Protein AF-A0AAN7NRH6-F1 (afdb_monomer)

Structure (mmCIF, N/CA/C/O backbone):
data_AF-A0AAN7NRH6-F1
#
_entry.id   AF-A0AAN7NRH6-F1
#
loop_
_atom_site.group_PDB
_atom_site.id
_atom_site.type_symbol
_atom_site.label_atom_id
_atom_site.label_alt_id
_atom_site.label_comp_id
_atom_site.label_asym_id
_atom_site.label_entity_id
_atom_site.label_seq_id
_atom_site.pdbx_PDB_ins_code
_atom_site.Cartn_x
_atom_site.Cartn_y
_atom_site.Cartn_z
_atom_site.occupancy
_atom_site.B_iso_or_equiv
_atom_site.auth_seq_id
_atom_site.auth_comp_id
_atom_site.auth_asym_id
_atom_site.auth_atom_id
_atom_site.pdbx_PDB_model_num
ATOM 1 N N . MET A 1 1 ? 58.231 25.879 20.791 1.00 53.28 1 MET A N 1
ATOM 2 C CA . MET A 1 1 ? 57.455 24.950 19.934 1.00 53.28 1 MET A CA 1
ATOM 3 C C . MET A 1 1 ? 55.927 25.091 20.125 1.00 53.28 1 MET A C 1
ATOM 5 O O . MET A 1 1 ? 55.206 24.115 19.977 1.00 53.28 1 MET A O 1
ATOM 9 N N . MET A 1 2 ? 55.405 26.292 20.435 1.00 54.09 2 MET A N 1
ATOM 10 C CA . MET A 1 2 ? 53.951 26.531 20.591 1.00 54.09 2 MET A CA 1
ATOM 11 C C . MET A 1 2 ? 53.361 27.449 19.504 1.00 54.09 2 MET A C 1
ATOM 13 O O . MET A 1 2 ? 52.206 27.276 19.139 1.00 54.09 2 MET A O 1
ATOM 17 N N . ILE A 1 3 ? 54.153 28.345 18.901 1.00 51.25 3 ILE A N 1
ATOM 18 C CA . ILE A 1 3 ? 53.670 29.300 17.881 1.00 51.25 3 ILE A CA 1
ATOM 19 C C . ILE A 1 3 ? 53.318 28.609 16.545 1.00 51.25 3 ILE A C 1
ATOM 21 O O . ILE A 1 3 ? 52.335 28.966 15.906 1.00 51.25 3 ILE A O 1
ATOM 25 N N . LEU A 1 4 ? 54.040 27.548 16.160 1.00 52.81 4 LEU A N 1
ATOM 26 C CA . LEU A 1 4 ? 53.772 26.787 14.926 1.00 52.81 4 LEU A CA 1
ATOM 27 C C . LEU A 1 4 ? 52.477 25.947 14.975 1.00 52.81 4 LEU A C 1
ATOM 29 O O . LEU A 1 4 ? 51.894 25.676 13.933 1.00 52.81 4 LEU A O 1
ATOM 33 N N . LYS A 1 5 ? 51.991 25.572 16.169 1.00 55.06 5 LYS A N 1
ATOM 34 C CA . LYS A 1 5 ? 50.779 24.742 16.346 1.00 55.06 5 LYS A CA 1
ATOM 35 C C . LYS A 1 5 ? 49.478 25.558 16.296 1.00 55.06 5 LYS A C 1
ATOM 37 O O . LYS A 1 5 ? 48.412 25.018 16.032 1.00 55.06 5 LYS A O 1
ATOM 42 N N . VAL A 1 6 ? 49.565 26.868 16.542 1.00 53.03 6 VAL A N 1
ATOM 43 C CA . VAL A 1 6 ? 48.423 27.795 16.442 1.00 53.03 6 VAL A CA 1
ATOM 44 C C . VAL A 1 6 ? 48.133 28.147 14.979 1.00 53.03 6 VAL A C 1
ATOM 46 O O . VAL A 1 6 ? 46.972 28.275 14.600 1.00 53.03 6 VAL A O 1
ATOM 49 N N . LEU A 1 7 ? 49.170 28.233 14.138 1.00 52.56 7 LEU A N 1
ATOM 50 C CA . LEU A 1 7 ? 49.025 28.537 12.711 1.00 52.56 7 LEU A CA 1
ATOM 51 C C . LEU A 1 7 ? 48.497 27.346 11.891 1.00 52.56 7 LEU A C 1
ATOM 53 O O . LEU A 1 7 ? 47.749 27.568 10.944 1.00 52.56 7 LEU A O 1
ATOM 57 N N . SER A 1 8 ? 48.794 26.097 12.280 1.00 57.75 8 SER A N 1
ATOM 58 C CA . SER A 1 8 ? 48.207 24.910 11.631 1.00 57.75 8 SER A CA 1
ATOM 59 C C . SER A 1 8 ? 46.693 24.810 11.865 1.00 57.75 8 SER A C 1
ATOM 61 O O . SER A 1 8 ? 45.940 24.620 10.918 1.00 57.75 8 SER A O 1
ATOM 63 N N . ASN A 1 9 ? 46.230 25.066 13.097 1.00 51.91 9 ASN A N 1
ATOM 64 C CA . ASN A 1 9 ? 44.800 25.039 13.448 1.00 51.91 9 ASN A CA 1
ATOM 65 C C . ASN A 1 9 ? 43.976 26.126 12.734 1.00 51.91 9 ASN A C 1
ATOM 67 O O . ASN A 1 9 ? 42.775 25.959 12.504 1.00 51.91 9 ASN A O 1
ATOM 71 N N . LEU A 1 10 ? 44.607 27.256 12.395 1.00 52.97 10 LEU A N 1
ATOM 72 C CA . LEU A 1 10 ? 43.956 28.326 11.643 1.00 52.97 10 LEU A CA 1
ATOM 73 C C . LEU A 1 10 ? 43.809 27.963 10.157 1.00 52.97 10 LEU A C 1
ATOM 75 O O . LEU A 1 10 ? 42.795 28.311 9.558 1.00 52.97 10 LEU A O 1
ATOM 79 N N . ASN A 1 11 ? 44.776 27.237 9.583 1.00 55.31 11 ASN A N 1
ATOM 80 C CA . ASN A 1 11 ? 44.748 26.821 8.179 1.00 55.31 11 ASN A CA 1
ATOM 81 C C . ASN A 1 11 ? 43.679 25.741 7.916 1.00 55.31 11 ASN A C 1
ATOM 83 O O . ASN A 1 11 ? 42.922 25.858 6.952 1.00 55.31 11 ASN A O 1
ATOM 87 N N . ASP A 1 12 ? 43.517 24.783 8.838 1.00 55.44 12 ASP A N 1
ATOM 88 C CA . ASP A 1 12 ? 42.483 23.734 8.756 1.00 55.44 12 ASP A CA 1
ATOM 89 C C . ASP A 1 12 ? 41.055 24.319 8.756 1.00 55.44 12 ASP A C 1
ATOM 91 O O . ASP A 1 12 ? 40.167 23.868 8.031 1.00 55.44 12 ASP A O 1
ATOM 95 N N . SER A 1 13 ? 40.830 25.397 9.520 1.00 56.22 13 SER A N 1
ATOM 96 C CA . SER A 1 13 ? 39.533 26.091 9.578 1.00 56.22 13 SER A CA 1
ATOM 97 C C . SER A 1 13 ? 39.224 26.928 8.329 1.00 56.22 13 SER A C 1
ATOM 99 O O . SER A 1 13 ? 38.057 27.224 8.057 1.00 56.22 13 SER A O 1
ATOM 101 N N . VAL A 1 14 ? 40.247 27.356 7.581 1.00 56.31 14 VAL A N 1
ATOM 102 C CA . VAL A 1 14 ? 40.095 28.157 6.356 1.00 56.31 14 VAL A CA 1
ATOM 103 C C . VAL A 1 14 ? 39.826 27.253 5.151 1.00 56.31 14 VAL A C 1
ATOM 105 O O . VAL A 1 14 ? 38.938 27.570 4.355 1.00 56.31 14 VAL A O 1
ATOM 108 N N . GLU A 1 15 ? 40.480 26.091 5.062 1.00 54.94 15 GLU A N 1
ATOM 109 C CA . GLU A 1 15 ? 40.199 25.087 4.025 1.00 54.94 15 GLU A CA 1
ATOM 110 C C . GLU A 1 15 ? 38.777 24.514 4.133 1.00 54.94 15 GLU A C 1
ATOM 112 O O . GLU A 1 15 ? 38.071 24.382 3.131 1.00 54.94 15 GLU A O 1
ATOM 117 N N . ASP A 1 16 ? 38.297 24.258 5.351 1.00 52.94 16 ASP A N 1
ATOM 118 C CA . ASP A 1 16 ? 36.951 23.724 5.594 1.00 52.94 16 ASP A CA 1
ATOM 119 C C . ASP A 1 16 ? 35.826 24.769 5.375 1.00 52.94 16 ASP A C 1
ATOM 121 O O . ASP A 1 16 ? 34.656 24.451 5.123 1.00 52.94 16 ASP A O 1
ATOM 125 N N . ARG A 1 17 ? 36.175 26.063 5.415 1.00 53.00 17 ARG A N 1
ATOM 126 C CA . ARG A 1 17 ? 35.296 27.172 4.993 1.00 53.00 17 ARG A CA 1
ATOM 127 C C . ARG A 1 17 ? 35.287 27.360 3.477 1.00 53.00 17 ARG A C 1
ATOM 129 O O . ARG A 1 17 ? 34.232 27.686 2.933 1.00 53.00 17 ARG A O 1
ATOM 136 N N . ALA A 1 18 ? 36.415 27.138 2.800 1.00 55.31 18 ALA A N 1
ATOM 137 C CA . ALA A 1 18 ? 36.505 27.186 1.341 1.00 55.31 18 ALA A CA 1
ATOM 138 C C . ALA A 1 18 ? 35.686 26.056 0.697 1.00 55.31 18 ALA A C 1
ATOM 140 O O . ALA A 1 18 ? 34.838 26.327 -0.149 1.00 55.31 18 ALA A O 1
ATOM 141 N N . ARG A 1 19 ? 35.795 24.822 1.217 1.00 57.72 19 ARG A N 1
ATOM 142 C CA . ARG A 1 19 ? 34.993 23.669 0.757 1.00 57.72 19 ARG A CA 1
ATOM 143 C C . ARG A 1 19 ? 33.483 23.877 0.870 1.00 57.72 19 ARG A C 1
ATOM 145 O O . ARG A 1 19 ? 32.729 23.260 0.126 1.00 57.72 19 ARG A O 1
ATOM 152 N N . ARG A 1 20 ? 33.017 24.724 1.796 1.00 57.31 20 ARG A N 1
ATOM 153 C CA . ARG A 1 20 ? 31.590 25.063 1.949 1.00 57.31 20 ARG A CA 1
ATOM 154 C C . ARG A 1 20 ? 31.090 26.089 0.933 1.00 57.31 20 ARG A C 1
ATOM 156 O O . ARG A 1 20 ? 29.900 26.060 0.632 1.00 57.31 20 ARG A O 1
ATOM 163 N N . LYS A 1 21 ? 31.955 26.966 0.408 1.00 60.84 21 LYS A N 1
ATOM 164 C CA . LYS A 1 21 ? 31.581 27.991 -0.586 1.00 60.84 21 LYS A CA 1
ATOM 165 C C . LYS A 1 21 ? 31.378 27.428 -1.994 1.00 60.84 21 LYS A C 1
ATOM 167 O O . LYS A 1 21 ? 30.608 28.010 -2.748 1.00 60.84 21 LYS A O 1
ATOM 172 N N . ASP A 1 22 ? 31.967 26.274 -2.292 1.00 70.88 22 ASP A N 1
ATOM 173 C CA . ASP A 1 22 ? 31.814 25.592 -3.586 1.00 70.88 22 ASP A CA 1
ATOM 174 C C . ASP A 1 22 ? 30.604 24.638 -3.625 1.00 70.88 22 ASP A C 1
ATOM 176 O O . ASP A 1 22 ? 30.377 23.931 -4.608 1.00 70.88 22 ASP A O 1
ATOM 180 N N . ARG A 1 23 ? 29.800 24.591 -2.552 1.00 74.56 23 ARG A N 1
ATOM 181 C CA . ARG A 1 23 ? 28.600 23.748 -2.487 1.00 74.56 23 ARG A CA 1
ATOM 182 C C . ARG A 1 23 ? 27.400 24.540 -2.979 1.00 74.56 23 ARG A C 1
ATOM 184 O O . ARG A 1 23 ? 26.952 25.480 -2.328 1.00 74.56 23 ARG A O 1
ATOM 191 N N . ILE A 1 24 ? 26.840 24.112 -4.103 1.00 80.81 24 ILE A N 1
ATOM 192 C CA . ILE A 1 24 ? 25.539 24.596 -4.561 1.00 80.81 24 ILE A CA 1
ATOM 193 C C . ILE A 1 24 ? 24.480 24.056 -3.583 1.00 80.81 24 ILE A C 1
ATOM 195 O O . ILE A 1 24 ? 24.395 22.837 -3.405 1.00 80.81 24 ILE A O 1
ATOM 199 N N . PRO A 1 25 ? 23.676 24.912 -2.925 1.00 79.56 25 PRO A N 1
ATOM 200 C CA . PRO A 1 25 ? 22.618 24.444 -2.041 1.00 79.56 25 PRO A CA 1
ATOM 201 C C . PRO A 1 25 ? 21.539 23.732 -2.865 1.00 79.56 25 PRO A C 1
ATOM 203 O O . PRO A 1 25 ? 20.870 24.341 -3.702 1.00 79.56 25 PRO A O 1
ATOM 206 N N . LEU A 1 26 ? 21.362 22.432 -2.622 1.00 80.12 26 LEU A N 1
ATOM 207 C CA . LEU A 1 26 ? 20.248 21.675 -3.182 1.00 80.12 26 LEU A CA 1
ATOM 208 C C . LEU A 1 26 ? 18.974 22.075 -2.433 1.00 80.12 26 LEU A C 1
ATOM 210 O O . LEU A 1 26 ? 18.857 21.858 -1.229 1.00 80.12 26 LEU A O 1
ATOM 214 N N . ARG A 1 27 ? 18.028 22.682 -3.152 1.00 78.00 27 ARG A N 1
ATOM 215 C CA . ARG A 1 27 ? 16.681 22.974 -2.650 1.00 78.00 27 ARG A CA 1
ATOM 216 C C . ARG A 1 27 ? 15.694 21.985 -3.254 1.00 78.00 27 ARG A C 1
ATOM 218 O O . ARG A 1 27 ? 15.794 21.673 -4.440 1.00 78.00 27 ARG A O 1
ATOM 225 N N . ILE A 1 28 ? 14.720 21.539 -2.469 1.00 77.62 28 ILE A N 1
ATOM 226 C CA . ILE A 1 28 ? 13.574 20.793 -2.995 1.00 77.62 28 ILE A CA 1
ATOM 227 C C . ILE A 1 28 ? 12.780 21.765 -3.879 1.00 77.62 28 ILE A C 1
ATOM 229 O O . ILE A 1 28 ? 12.224 22.746 -3.395 1.00 77.62 28 ILE A O 1
ATOM 233 N N . VAL A 1 29 ? 12.809 21.547 -5.197 1.00 78.31 29 VAL A N 1
ATOM 234 C CA . VAL A 1 29 ? 12.184 22.448 -6.190 1.00 78.31 29 VAL A CA 1
ATOM 235 C C . VAL A 1 29 ? 10.674 22.199 -6.301 1.00 78.31 29 VAL A C 1
ATOM 237 O O . VAL A 1 29 ? 9.935 23.073 -6.747 1.00 78.31 29 VAL A O 1
ATOM 240 N N . ARG A 1 30 ? 10.213 21.018 -5.876 1.00 69.44 30 ARG A N 1
ATOM 241 C CA . ARG A 1 30 ? 8.802 20.631 -5.794 1.00 69.44 30 ARG A CA 1
ATOM 242 C C . ARG A 1 30 ? 8.580 19.885 -4.486 1.00 69.44 30 ARG A C 1
ATOM 244 O O . ARG A 1 30 ? 9.105 18.790 -4.324 1.00 69.44 30 ARG A O 1
ATOM 251 N N . ALA A 1 31 ? 7.868 20.509 -3.556 1.00 65.75 31 ALA A N 1
ATOM 252 C CA . ALA A 1 31 ? 7.402 19.841 -2.351 1.00 65.75 31 ALA A CA 1
ATOM 253 C C . ALA A 1 31 ? 6.015 19.266 -2.647 1.00 65.75 31 ALA A C 1
ATOM 255 O O . ALA A 1 31 ? 5.088 20.022 -2.943 1.00 65.75 31 ALA A O 1
ATOM 256 N N . GLU A 1 32 ? 5.893 17.942 -2.630 1.00 66.56 32 GLU A N 1
ATOM 257 C CA . GLU A 1 32 ? 4.583 17.298 -2.553 1.00 66.56 32 GLU A CA 1
ATOM 258 C C . GLU A 1 32 ? 4.014 17.467 -1.139 1.00 66.56 32 GLU A C 1
ATOM 260 O O . GLU A 1 32 ? 4.745 17.799 -0.202 1.00 66.56 32 GLU A O 1
ATOM 265 N N . SER A 1 33 ? 2.701 17.277 -0.983 1.00 71.44 33 SER A N 1
ATOM 266 C CA . SER A 1 33 ? 2.079 17.308 0.341 1.00 71.44 33 SER A CA 1
ATOM 267 C C . SER A 1 33 ? 2.735 16.248 1.219 1.00 71.44 33 SER A C 1
ATOM 269 O O . SER A 1 33 ? 2.733 15.068 0.873 1.00 71.44 33 SER A O 1
ATOM 271 N N . GLU A 1 34 ? 3.304 16.656 2.351 1.00 81.56 34 GLU A N 1
ATOM 272 C CA . GLU A 1 34 ? 3.943 15.703 3.247 1.00 81.56 34 GLU A CA 1
ATOM 273 C C . GLU A 1 34 ? 2.900 14.761 3.851 1.00 81.56 34 GLU A C 1
ATOM 275 O O . GLU A 1 34 ? 1.918 15.201 4.451 1.00 81.56 34 GLU A O 1
ATOM 280 N N . LEU A 1 35 ? 3.148 13.457 3.724 1.00 90.81 35 LEU A N 1
ATOM 281 C CA . LEU A 1 35 ? 2.375 12.440 4.424 1.00 90.81 35 LEU A CA 1
ATOM 282 C C . LEU A 1 35 ? 2.448 12.666 5.938 1.00 90.81 35 LEU A C 1
ATOM 284 O O . LEU A 1 35 ? 3.534 12.845 6.512 1.00 90.81 35 LEU A O 1
ATOM 288 N N . SER A 1 36 ? 1.297 12.568 6.594 1.00 93.06 36 SER A N 1
ATOM 289 C CA . SER A 1 36 ? 1.210 12.512 8.048 1.00 93.06 36 SER A CA 1
ATOM 290 C C . SER A 1 36 ? 1.951 11.288 8.599 1.00 93.06 36 SER A C 1
ATOM 292 O O . SER A 1 36 ? 2.212 10.305 7.901 1.00 93.06 36 SER A O 1
ATOM 294 N N . HIS A 1 37 ? 2.286 11.319 9.891 1.00 93.50 37 HIS A N 1
ATOM 295 C CA . HIS A 1 37 ? 2.935 10.184 10.555 1.00 93.50 37 HIS A CA 1
ATOM 296 C C . HIS A 1 37 ? 2.103 8.898 10.452 1.00 93.50 37 HIS A C 1
ATOM 298 O O . HIS A 1 37 ? 2.663 7.823 10.246 1.00 93.50 37 HIS A O 1
ATOM 304 N N . SER A 1 38 ? 0.778 9.015 10.545 1.00 94.19 38 SER A N 1
ATOM 305 C CA . SER A 1 38 ? -0.143 7.885 10.441 1.00 94.19 38 SER A CA 1
ATOM 306 C C . SER A 1 38 ? -0.201 7.315 9.022 1.00 94.19 38 SER A C 1
ATOM 308 O O . SER A 1 38 ? -0.169 6.101 8.858 1.00 94.19 38 SER A O 1
ATOM 310 N N . GLU A 1 39 ? -0.210 8.166 7.992 1.00 95.75 39 GLU A N 1
ATOM 311 C CA . GLU A 1 39 ? -0.167 7.716 6.591 1.00 95.75 39 GLU A CA 1
ATOM 312 C C . GLU A 1 39 ? 1.166 7.041 6.253 1.00 95.75 39 GLU A C 1
ATOM 314 O O . GLU A 1 39 ? 1.182 5.997 5.607 1.00 95.75 39 GLU A O 1
ATOM 319 N N . LYS A 1 40 ? 2.287 7.578 6.755 1.00 95.88 40 LYS A N 1
ATOM 320 C CA . LYS A 1 40 ? 3.603 6.931 6.631 1.00 95.88 40 LYS A CA 1
ATOM 321 C C . LYS A 1 40 ? 3.608 5.551 7.285 1.00 95.88 40 LYS A C 1
ATOM 323 O O . LYS A 1 40 ? 4.120 4.604 6.696 1.00 95.88 40 LYS A O 1
ATOM 328 N N . ALA A 1 41 ? 3.044 5.432 8.487 1.00 97.06 41 ALA A N 1
ATOM 329 C CA . ALA A 1 41 ? 2.948 4.155 9.188 1.00 97.06 41 ALA A CA 1
ATOM 330 C C . ALA A 1 41 ? 2.068 3.151 8.427 1.00 97.06 41 ALA A C 1
ATOM 332 O O . ALA A 1 41 ? 2.455 1.993 8.294 1.00 97.06 41 ALA A O 1
ATOM 333 N N . TYR A 1 42 ? 0.939 3.606 7.878 1.00 97.94 42 TYR A N 1
ATOM 334 C CA . TYR A 1 42 ? 0.053 2.802 7.039 1.00 97.94 42 TYR A CA 1
ATOM 335 C C . TYR A 1 42 ? 0.768 2.267 5.791 1.00 97.94 42 TYR A C 1
ATOM 337 O O . TYR A 1 42 ? 0.816 1.055 5.596 1.00 97.94 42 TYR A O 1
ATOM 345 N N . LEU A 1 43 ? 1.405 3.130 4.990 1.00 98.00 43 LEU A N 1
ATOM 346 C CA . LEU A 1 43 ? 2.126 2.691 3.788 1.00 98.00 43 LEU A CA 1
ATOM 347 C C . LEU A 1 43 ? 3.316 1.776 4.124 1.00 98.00 43 LEU A C 1
ATOM 349 O O . LEU A 1 43 ? 3.564 0.807 3.413 1.00 98.00 43 LEU A O 1
ATOM 353 N N . ASN A 1 44 ? 4.010 2.018 5.241 1.00 98.06 44 ASN A N 1
ATOM 354 C CA . ASN A 1 44 ? 5.089 1.142 5.706 1.00 98.06 44 ASN A CA 1
ATOM 355 C C . ASN A 1 44 ? 4.578 -0.251 6.117 1.00 98.06 44 ASN A C 1
ATOM 357 O O . ASN A 1 44 ? 5.250 -1.249 5.865 1.00 98.06 44 ASN A O 1
ATOM 361 N N . ALA A 1 45 ? 3.397 -0.329 6.738 1.00 98.50 45 ALA A N 1
ATOM 362 C CA . ALA A 1 45 ? 2.765 -1.601 7.074 1.00 98.50 45 ALA A CA 1
ATOM 363 C C . ALA A 1 45 ? 2.407 -2.397 5.808 1.00 98.50 45 ALA A C 1
ATOM 365 O O . ALA A 1 45 ? 2.677 -3.596 5.754 1.00 98.50 45 ALA A O 1
ATOM 366 N N . VAL A 1 46 ? 1.897 -1.726 4.767 1.00 98.50 46 VAL A N 1
ATOM 367 C CA . VAL A 1 46 ? 1.636 -2.345 3.454 1.00 98.50 46 VAL A CA 1
ATOM 368 C C . VAL A 1 46 ? 2.929 -2.869 2.826 1.00 98.50 46 VAL A C 1
ATOM 370 O O . VAL A 1 46 ? 2.985 -4.019 2.400 1.00 98.50 46 VAL A O 1
ATOM 373 N N . GLU A 1 47 ? 3.991 -2.060 2.819 1.00 97.88 47 GLU A N 1
ATOM 374 C CA . GLU A 1 47 ? 5.292 -2.441 2.252 1.00 97.88 47 GLU A CA 1
ATOM 375 C C . GLU A 1 47 ? 5.915 -3.651 2.968 1.00 97.88 47 GLU A C 1
ATOM 377 O O . GLU A 1 47 ? 6.552 -4.487 2.332 1.00 97.88 47 GLU A O 1
ATOM 382 N N . LYS A 1 48 ? 5.678 -3.789 4.278 1.00 97.88 48 LYS A N 1
ATOM 383 C CA . LYS A 1 48 ? 6.105 -4.945 5.083 1.00 97.88 48 LYS A CA 1
ATOM 384 C C . LYS A 1 48 ? 5.188 -6.165 4.982 1.00 97.88 48 LYS A C 1
ATOM 386 O O . LYS A 1 48 ? 5.548 -7.213 5.513 1.00 97.88 48 LYS A O 1
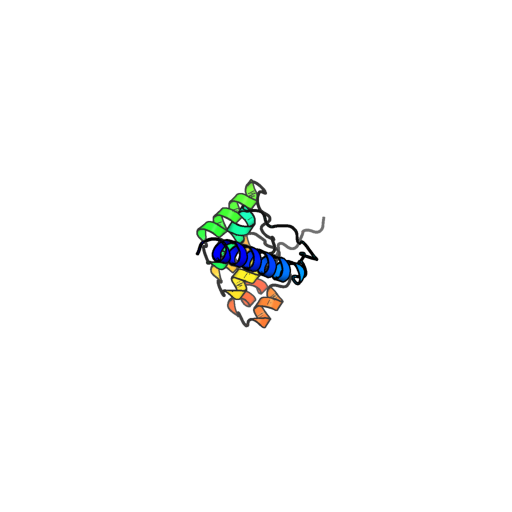ATOM 391 N N . GLY A 1 49 ? 4.015 -6.043 4.363 1.00 97.88 49 GLY A N 1
ATOM 392 C CA . GLY A 1 49 ? 3.021 -7.115 4.338 1.00 97.88 49 GLY A CA 1
ATOM 393 C C . GLY A 1 49 ? 2.286 -7.329 5.671 1.00 97.88 49 GLY A C 1
ATOM 394 O O . GLY A 1 49 ? 1.743 -8.408 5.889 1.00 97.88 49 GLY A O 1
ATOM 395 N N . ASP A 1 50 ? 2.278 -6.347 6.580 1.00 98.38 50 ASP A N 1
ATOM 396 C CA . ASP A 1 50 ? 1.622 -6.464 7.890 1.00 98.38 50 ASP A CA 1
ATOM 397 C C . ASP A 1 50 ? 0.103 -6.279 7.771 1.00 98.38 50 ASP A C 1
ATOM 399 O O . ASP A 1 50 ? -0.443 -5.184 7.933 1.00 98.38 50 ASP A O 1
ATOM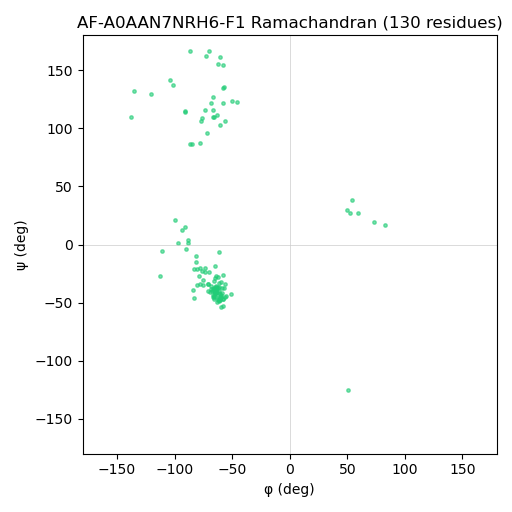 403 N N . TYR A 1 51 ? -0.586 -7.385 7.500 1.00 98.31 51 TYR A N 1
ATOM 404 C CA . TYR A 1 51 ? -2.034 -7.426 7.321 1.00 98.31 51 TYR A CA 1
ATOM 405 C C . TYR A 1 51 ? -2.815 -6.845 8.507 1.00 98.31 51 TYR A C 1
ATOM 407 O O . TYR A 1 51 ? -3.755 -6.072 8.316 1.00 98.31 51 TYR A O 1
ATOM 415 N N . ALA A 1 52 ? -2.429 -7.186 9.741 1.00 98.06 52 ALA A N 1
ATOM 416 C CA . ALA A 1 52 ? -3.161 -6.776 10.936 1.00 98.06 52 ALA A CA 1
ATOM 417 C C . ALA A 1 52 ? -3.107 -5.256 11.134 1.00 98.06 52 ALA A C 1
ATOM 419 O O . ALA A 1 52 ? -4.133 -4.626 11.403 1.00 98.06 52 ALA A O 1
ATOM 420 N N . SER A 1 53 ? -1.925 -4.662 10.954 1.00 98.06 53 SER A N 1
ATOM 421 C CA . SER A 1 53 ? -1.748 -3.213 11.052 1.00 98.06 53 SER A CA 1
ATOM 422 C C . SER A 1 53 ? -2.460 -2.467 9.923 1.00 98.06 53 SER A C 1
ATOM 424 O O . SER A 1 53 ? -3.091 -1.442 10.182 1.00 98.06 53 SER A O 1
ATOM 426 N N . VAL A 1 54 ? -2.413 -2.988 8.690 1.00 98.25 54 VAL A N 1
ATOM 427 C CA . VAL A 1 54 ? -3.118 -2.396 7.540 1.00 98.25 54 VAL A CA 1
ATOM 428 C C . VAL A 1 54 ? -4.627 -2.419 7.762 1.00 98.25 54 VAL A C 1
ATOM 430 O O . VAL A 1 54 ? -5.273 -1.379 7.651 1.00 98.25 54 VAL A O 1
ATOM 433 N N . LYS A 1 55 ? -5.187 -3.571 8.147 1.00 97.94 55 LYS A N 1
ATOM 434 C CA . LYS A 1 55 ? -6.621 -3.713 8.416 1.00 97.94 55 LYS A CA 1
ATOM 435 C C . LYS A 1 55 ? -7.090 -2.747 9.500 1.00 97.94 55 LYS A C 1
ATOM 437 O O . LYS A 1 55 ? -8.063 -2.029 9.301 1.00 97.94 55 LYS A O 1
ATOM 442 N N . LYS A 1 56 ? -6.352 -2.670 10.609 1.00 96.19 56 LYS A N 1
ATOM 443 C CA . LYS A 1 56 ? -6.656 -1.739 11.697 1.00 96.19 56 LYS A CA 1
ATOM 444 C C . LYS A 1 56 ? -6.640 -0.280 11.228 1.00 96.19 56 LYS A C 1
ATOM 446 O O . LYS A 1 56 ? -7.529 0.483 11.588 1.00 96.19 56 LYS A O 1
ATOM 451 N N . ALA A 1 57 ? -5.651 0.116 10.426 1.00 96.12 57 ALA A N 1
ATOM 452 C CA . ALA A 1 57 ? -5.568 1.479 9.904 1.00 96.12 57 ALA A CA 1
ATOM 453 C C . ALA A 1 57 ? -6.745 1.825 8.972 1.00 96.12 57 ALA A C 1
ATOM 455 O O . ALA A 1 57 ? -7.250 2.945 9.031 1.00 96.12 57 ALA A O 1
ATOM 456 N N . LEU A 1 58 ? -7.194 0.871 8.148 1.00 96.19 58 LEU A N 1
ATOM 457 C CA . LEU A 1 58 ? -8.364 1.030 7.277 1.00 96.19 58 LEU A CA 1
ATOM 458 C C . LEU A 1 58 ? -9.660 1.179 8.090 1.00 96.19 58 LEU A C 1
ATOM 460 O O . LEU A 1 58 ? -10.414 2.123 7.865 1.00 96.19 58 LEU A O 1
ATOM 464 N N . GLU A 1 59 ? -9.876 0.321 9.091 1.00 94.69 59 GLU A N 1
ATOM 465 C CA . GLU A 1 59 ? -11.033 0.399 9.999 1.00 94.69 59 GLU A CA 1
ATOM 466 C C . GLU A 1 59 ? -11.059 1.727 10.782 1.00 94.69 59 GLU A C 1
ATOM 468 O O . GLU A 1 59 ? -12.094 2.384 10.901 1.00 94.69 59 GLU A O 1
ATOM 473 N N . GLU A 1 60 ? -9.908 2.181 11.289 1.00 91.69 60 GLU A N 1
ATOM 474 C CA . GLU A 1 60 ? -9.804 3.470 11.980 1.00 91.69 60 GLU A CA 1
ATOM 475 C C . GLU A 1 60 ? -10.057 4.665 11.045 1.00 91.69 60 GLU A C 1
ATOM 477 O O . GLU A 1 60 ? -10.576 5.696 11.491 1.00 91.69 60 GLU A O 1
ATOM 482 N N . ALA A 1 61 ? -9.703 4.546 9.762 1.00 91.19 61 ALA A N 1
ATOM 483 C CA . ALA A 1 61 ? -9.943 5.584 8.767 1.00 91.19 61 ALA A CA 1
ATOM 484 C C . ALA A 1 61 ? -11.439 5.755 8.459 1.00 91.19 61 ALA A C 1
ATOM 486 O O . ALA A 1 61 ? -11.885 6.896 8.350 1.00 91.19 61 ALA A O 1
ATOM 487 N N . GLU A 1 62 ? -12.217 4.668 8.399 1.00 86.75 62 GLU A N 1
ATOM 488 C CA . GLU A 1 62 ? -13.677 4.731 8.208 1.00 86.75 62 GLU A CA 1
ATOM 489 C C . GLU A 1 62 ? -14.394 5.434 9.368 1.00 86.75 62 GLU A C 1
ATOM 491 O O . GLU A 1 62 ? -15.355 6.172 9.157 1.00 86.75 62 GLU A O 1
ATOM 496 N N . ILE A 1 63 ? -13.918 5.228 10.600 1.00 86.38 63 ILE A N 1
ATOM 497 C CA . ILE A 1 63 ? -14.571 5.762 11.803 1.00 86.38 63 ILE A CA 1
ATOM 498 C C . ILE A 1 63 ? -14.159 7.213 12.064 1.00 86.38 63 ILE A C 1
ATOM 500 O O . ILE A 1 63 ? -14.994 8.057 12.389 1.00 86.38 63 ILE A O 1
ATOM 504 N N . TYR A 1 64 ? -12.858 7.503 11.983 1.00 84.12 64 TYR A N 1
ATOM 505 C CA . TYR A 1 64 ? -12.298 8.762 12.479 1.00 84.12 64 TYR A CA 1
ATOM 506 C C . TYR A 1 64 ? -11.790 9.701 11.381 1.00 84.12 64 TYR A C 1
ATOM 508 O O . TYR A 1 64 ? -11.365 10.806 11.715 1.00 84.12 64 TYR A O 1
ATOM 516 N N . PHE A 1 65 ? -11.785 9.282 10.107 1.00 79.56 65 PHE A N 1
ATOM 517 C CA . PHE A 1 65 ? -11.260 10.049 8.963 1.00 79.56 65 PHE A CA 1
ATOM 518 C C . PHE A 1 65 ? -9.841 10.610 9.186 1.00 79.56 65 PHE A C 1
ATOM 520 O O . PHE A 1 65 ? -9.470 11.656 8.656 1.00 79.56 65 PHE A O 1
ATOM 527 N N . LYS A 1 66 ? -9.028 9.921 10.000 1.00 80.06 66 LYS A N 1
ATOM 528 C CA . LYS A 1 66 ? -7.691 10.386 10.416 1.00 80.06 66 LYS A CA 1
ATOM 529 C C . LYS A 1 66 ? -6.608 10.198 9.356 1.00 80.06 66 LYS A C 1
ATOM 531 O O . LYS A 1 66 ? -5.551 10.813 9.471 1.00 80.06 66 LYS A O 1
ATOM 536 N N . ILE A 1 67 ? -6.830 9.308 8.393 1.00 91.44 67 ILE A N 1
ATOM 537 C CA . ILE A 1 67 ? -5.836 8.874 7.409 1.00 91.44 67 ILE A CA 1
ATOM 538 C C . ILE A 1 67 ? -6.514 8.871 6.043 1.00 91.44 67 ILE A C 1
ATOM 540 O O . ILE A 1 67 ? -7.599 8.307 5.896 1.00 91.44 67 ILE A O 1
ATOM 544 N N . ASN A 1 68 ? -5.876 9.462 5.032 1.00 93.12 68 ASN A N 1
ATOM 545 C CA . ASN A 1 68 ? -6.286 9.234 3.655 1.00 93.12 68 ASN A CA 1
ATOM 546 C C . ASN A 1 68 ? -5.788 7.850 3.209 1.00 93.12 68 ASN A C 1
ATOM 548 O O . ASN A 1 68 ? -4.594 7.660 2.988 1.00 93.12 68 ASN A O 1
ATOM 552 N N . ILE A 1 69 ? -6.696 6.886 3.041 1.00 95.31 69 ILE A N 1
ATOM 553 C CA . ILE A 1 69 ? -6.352 5.522 2.593 1.00 95.31 69 ILE A CA 1
ATOM 554 C C . ILE A 1 69 ? -5.781 5.481 1.163 1.00 95.31 69 ILE A C 1
ATOM 556 O O . ILE A 1 69 ? -5.122 4.512 0.788 1.00 95.31 69 ILE A O 1
ATOM 560 N N . ASN A 1 70 ? -6.005 6.547 0.383 1.00 95.50 70 ASN A N 1
ATOM 561 C CA . ASN A 1 70 ? -5.506 6.742 -0.981 1.00 95.50 70 ASN A CA 1
ATOM 562 C C . ASN A 1 70 ? -4.269 7.653 -1.026 1.00 95.50 70 ASN A C 1
ATOM 564 O O . ASN A 1 70 ? -3.999 8.282 -2.050 1.00 95.50 70 ASN A O 1
ATOM 568 N N . CYS A 1 71 ? -3.553 7.792 0.091 1.00 95.56 71 CYS A N 1
ATOM 569 C CA . CYS A 1 71 ? -2.326 8.569 0.142 1.00 95.56 71 CYS A CA 1
ATOM 570 C C . CYS A 1 71 ? -1.243 7.983 -0.783 1.00 95.56 71 CYS A C 1
ATOM 572 O O . CYS A 1 71 ? -1.262 6.801 -1.141 1.00 95.56 71 CYS A O 1
ATOM 574 N N . ILE A 1 72 ? -0.324 8.852 -1.203 1.00 94.81 72 ILE A N 1
ATOM 575 C CA . ILE A 1 72 ? 0.712 8.555 -2.192 1.00 94.81 72 ILE A CA 1
ATOM 576 C C . ILE A 1 72 ? 2.074 8.773 -1.531 1.00 94.81 72 ILE A C 1
ATOM 578 O O . ILE A 1 72 ? 2.292 9.805 -0.894 1.00 94.81 72 ILE A O 1
ATOM 582 N N . ASP A 1 73 ? 2.972 7.793 -1.638 1.00 93.56 73 ASP A N 1
ATOM 583 C CA . ASP A 1 73 ? 4.344 7.924 -1.144 1.00 93.56 73 ASP A CA 1
A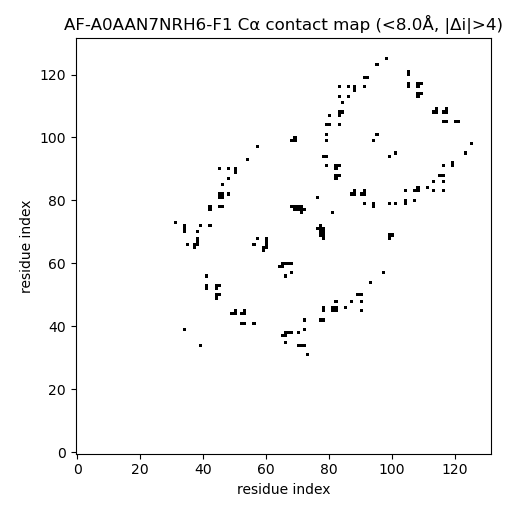TOM 584 C C . ASP A 1 73 ? 5.173 8.907 -1.998 1.00 93.56 73 ASP A C 1
ATOM 586 O O . ASP A 1 73 ? 4.780 9.253 -3.112 1.00 93.56 73 ASP A O 1
ATOM 590 N N . PRO A 1 74 ? 6.355 9.353 -1.534 1.00 90.56 74 PRO A N 1
ATOM 591 C CA . PRO A 1 74 ? 7.227 10.224 -2.329 1.00 90.56 74 PRO A CA 1
ATOM 592 C C . PRO A 1 74 ? 7.724 9.616 -3.656 1.00 90.56 74 PRO A C 1
ATOM 594 O O . PRO A 1 74 ? 8.414 10.299 -4.412 1.00 90.56 74 PRO A O 1
ATOM 597 N N . LEU A 1 75 ? 7.443 8.334 -3.923 1.00 91.31 75 LEU A N 1
ATOM 598 C CA . LEU A 1 75 ? 7.737 7.647 -5.182 1.00 91.31 75 LEU A CA 1
ATOM 599 C C . LEU A 1 75 ? 6.519 7.608 -6.121 1.00 91.31 75 LEU A C 1
ATOM 601 O O . LEU A 1 75 ? 6.615 7.051 -7.214 1.00 91.31 75 LEU A O 1
ATOM 605 N N . GLY A 1 76 ? 5.387 8.194 -5.727 1.00 92.12 76 GLY A N 1
ATOM 606 C CA . GLY A 1 76 ? 4.166 8.212 -6.524 1.00 92.12 76 GLY A CA 1
ATOM 607 C C . GLY A 1 76 ? 3.315 6.946 -6.394 1.00 92.12 76 GLY A C 1
ATOM 608 O O . GLY A 1 76 ? 2.460 6.708 -7.247 1.00 92.12 76 GLY A O 1
ATOM 609 N N . ARG A 1 77 ? 3.530 6.113 -5.368 1.00 95.50 77 ARG A N 1
ATOM 610 C CA . ARG A 1 77 ? 2.824 4.835 -5.187 1.00 95.50 77 ARG A CA 1
ATOM 611 C C . ARG A 1 77 ? 1.713 4.947 -4.149 1.00 95.50 77 ARG A C 1
ATOM 613 O O . ARG A 1 77 ? 1.905 5.509 -3.074 1.00 95.50 77 ARG A O 1
ATOM 620 N N . THR A 1 78 ? 0.563 4.352 -4.449 1.00 97.62 78 THR A N 1
ATOM 621 C CA . THR A 1 78 ? -0.504 4.111 -3.466 1.00 97.62 78 THR A CA 1
ATOM 622 C C . THR A 1 78 ? -0.275 2.784 -2.740 1.00 97.62 78 THR A C 1
ATOM 624 O O . THR A 1 78 ? 0.479 1.932 -3.214 1.00 97.62 78 THR A O 1
ATOM 627 N N . ALA A 1 79 ? -0.994 2.558 -1.637 1.00 98.25 79 ALA A N 1
ATOM 628 C CA . ALA A 1 79 ? -1.011 1.267 -0.942 1.00 98.25 79 ALA A CA 1
ATOM 629 C C . ALA A 1 79 ? -1.302 0.081 -1.883 1.00 98.25 79 ALA A C 1
ATOM 631 O O . ALA A 1 79 ? -0.624 -0.942 -1.824 1.00 98.25 79 ALA A O 1
ATOM 632 N N . LEU A 1 80 ? -2.269 0.232 -2.796 1.00 98.44 80 LEU A N 1
ATOM 633 C CA . LEU A 1 80 ? -2.633 -0.825 -3.741 1.00 98.44 80 LEU A CA 1
ATOM 634 C C . LEU A 1 80 ? -1.488 -1.155 -4.706 1.00 98.44 80 LEU A C 1
ATOM 636 O O . LEU A 1 80 ? -1.228 -2.327 -4.961 1.00 98.44 80 LEU A O 1
ATOM 640 N N . LEU A 1 81 ? -0.777 -0.141 -5.209 1.00 98.31 81 LEU A N 1
ATOM 641 C CA . LEU A 1 81 ? 0.375 -0.364 -6.084 1.00 98.31 81 LEU A CA 1
ATOM 642 C C . LEU A 1 81 ? 1.512 -1.073 -5.344 1.00 98.31 81 LEU A C 1
ATOM 644 O O . LEU A 1 81 ? 2.088 -2.004 -5.893 1.00 98.31 81 LEU A O 1
ATOM 648 N N . ILE A 1 82 ? 1.785 -0.693 -4.092 1.00 98.31 82 ILE A N 1
ATOM 649 C CA . ILE A 1 82 ? 2.801 -1.358 -3.260 1.00 98.31 82 ILE A CA 1
ATOM 650 C C . ILE A 1 82 ? 2.433 -2.833 -3.033 1.00 98.31 82 ILE A C 1
ATOM 652 O O . ILE A 1 82 ? 3.277 -3.711 -3.193 1.00 98.31 82 ILE A O 1
ATOM 656 N N . ALA A 1 83 ? 1.169 -3.128 -2.713 1.00 98.56 83 ALA A N 1
ATOM 657 C CA . ALA A 1 83 ? 0.707 -4.503 -2.517 1.00 98.56 83 ALA A CA 1
ATOM 658 C C . ALA A 1 83 ? 0.838 -5.357 -3.795 1.00 98.56 83 ALA A C 1
ATOM 660 O O . ALA A 1 83 ? 1.226 -6.521 -3.709 1.00 98.56 83 ALA A O 1
ATOM 661 N N . ILE A 1 84 ? 0.576 -4.770 -4.971 1.00 98.50 84 ILE A N 1
ATOM 662 C CA . ILE A 1 84 ? 0.782 -5.411 -6.281 1.00 98.50 84 ILE A CA 1
ATOM 663 C C . ILE A 1 84 ? 2.267 -5.650 -6.558 1.00 98.50 84 ILE A C 1
ATOM 665 O O . ILE A 1 84 ? 2.626 -6.740 -6.990 1.00 98.50 84 ILE A O 1
ATOM 669 N N . GLU A 1 85 ? 3.134 -4.664 -6.304 1.00 97.31 85 GLU A N 1
ATOM 670 C CA . GLU A 1 85 ? 4.586 -4.810 -6.487 1.00 97.31 85 GLU A CA 1
ATOM 671 C C . GLU A 1 85 ? 5.181 -5.924 -5.622 1.00 97.31 85 GLU A C 1
ATOM 673 O O . GLU A 1 85 ? 6.131 -6.575 -6.048 1.00 97.31 85 GLU A O 1
ATOM 678 N N . ASN A 1 86 ? 4.603 -6.149 -4.441 1.00 97.38 86 ASN A N 1
ATOM 679 C CA . ASN A 1 86 ? 4.992 -7.207 -3.512 1.00 97.38 86 ASN A CA 1
ATOM 680 C C . ASN A 1 86 ? 4.263 -8.541 -3.755 1.00 97.38 86 ASN A C 1
ATOM 682 O O . ASN A 1 86 ? 4.460 -9.477 -2.983 1.00 97.38 86 ASN A O 1
ATOM 686 N N . GLU A 1 87 ? 3.393 -8.619 -4.768 1.00 98.00 87 GLU A N 1
ATOM 687 C CA . GLU A 1 87 ? 2.560 -9.792 -5.081 1.00 98.00 87 GLU A CA 1
ATOM 688 C C . GLU A 1 87 ? 1.734 -10.311 -3.884 1.00 98.00 87 GLU A C 1
ATOM 690 O O . GLU A 1 87 ? 1.377 -11.487 -3.800 1.00 98.00 87 GLU A O 1
ATOM 695 N N . ASN A 1 88 ? 1.391 -9.429 -2.940 1.00 98.31 88 ASN A N 1
ATOM 696 C CA . ASN A 1 88 ? 0.650 -9.801 -1.740 1.00 98.31 88 ASN A CA 1
ATOM 697 C C . ASN A 1 88 ? -0.859 -9.773 -2.020 1.00 98.31 88 ASN A C 1
ATOM 699 O O . ASN A 1 88 ? -1.533 -8.768 -1.787 1.00 98.31 88 ASN A O 1
ATOM 703 N N . LEU A 1 89 ? -1.381 -10.890 -2.531 1.00 98.44 89 LEU A N 1
ATOM 704 C CA . LEU A 1 89 ? -2.789 -11.027 -2.923 1.00 98.44 89 LEU A CA 1
ATOM 705 C C . LEU A 1 89 ? -3.763 -10.768 -1.764 1.00 98.44 89 LEU A C 1
ATOM 707 O O . LEU A 1 89 ? -4.790 -10.130 -1.969 1.00 98.44 89 LEU A O 1
ATOM 711 N N . GLU A 1 90 ? -3.417 -11.187 -0.546 1.00 98.38 90 GLU A N 1
ATOM 712 C CA . GLU A 1 90 ? -4.261 -11.003 0.640 1.00 98.38 90 GLU A CA 1
ATOM 713 C C . GLU A 1 90 ? -4.433 -9.512 0.982 1.00 98.38 90 GLU A C 1
ATOM 715 O O . GLU A 1 90 ? -5.540 -9.041 1.252 1.00 98.38 90 GLU A O 1
ATOM 720 N N . LEU A 1 91 ? -3.350 -8.730 0.895 1.00 98.50 91 LEU A N 1
ATOM 721 C CA . LEU A 1 91 ? -3.432 -7.278 1.051 1.00 98.50 91 LEU A CA 1
ATOM 722 C C . LEU A 1 91 ? -4.180 -6.606 -0.101 1.00 98.50 91 LEU A C 1
ATOM 724 O O . LEU A 1 91 ? -4.895 -5.635 0.138 1.00 98.50 91 LEU A O 1
ATOM 728 N N . ILE A 1 92 ? -4.044 -7.099 -1.333 1.00 98.56 92 ILE A N 1
ATOM 729 C CA . ILE A 1 92 ? -4.801 -6.574 -2.477 1.00 98.56 92 ILE A CA 1
ATOM 730 C C . ILE A 1 92 ? -6.303 -6.767 -2.242 1.00 98.56 92 ILE A C 1
ATOM 732 O O . ILE A 1 92 ? -7.061 -5.807 -2.373 1.00 98.56 92 ILE A O 1
ATOM 736 N N . GLU A 1 93 ? -6.735 -7.966 -1.847 1.00 98.06 93 GLU A N 1
ATOM 737 C CA . GLU A 1 93 ? -8.137 -8.248 -1.519 1.00 9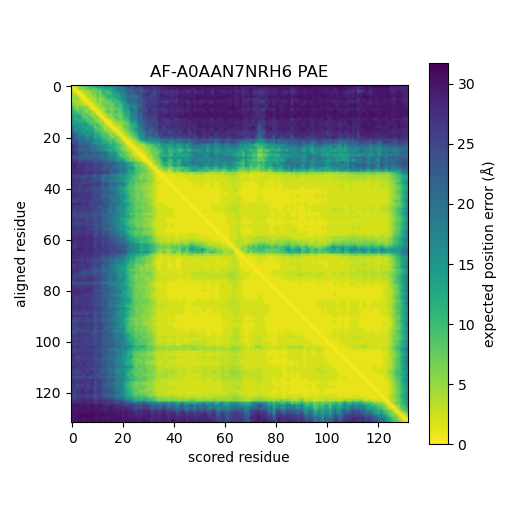8.06 93 GLU A CA 1
ATOM 738 C C . GLU A 1 93 ? -8.656 -7.344 -0.402 1.00 98.06 93 GLU A C 1
ATOM 740 O O . GLU A 1 93 ? -9.719 -6.732 -0.542 1.00 98.06 93 GLU A O 1
ATOM 745 N N . LEU A 1 94 ? -7.884 -7.206 0.681 1.00 98.31 94 LEU A N 1
ATOM 746 C CA . LEU A 1 94 ? -8.229 -6.333 1.796 1.00 98.31 94 LEU A CA 1
ATOM 747 C C . LEU A 1 94 ? -8.416 -4.889 1.325 1.00 98.31 94 LEU A C 1
ATOM 749 O O . LEU A 1 94 ? -9.465 -4.298 1.564 1.00 98.31 94 LEU A O 1
ATOM 753 N N . LEU A 1 95 ? -7.439 -4.325 0.618 1.00 97.94 95 LEU A N 1
ATOM 754 C CA . LEU A 1 95 ? -7.497 -2.946 0.133 1.00 97.94 95 LEU A CA 1
ATOM 755 C C . LEU A 1 95 ? -8.707 -2.726 -0.788 1.00 97.94 95 LEU A C 1
ATOM 757 O O . LEU A 1 95 ? -9.417 -1.728 -0.654 1.00 97.94 95 LEU A O 1
ATOM 761 N N . LEU A 1 96 ? -8.993 -3.678 -1.679 1.00 96.81 96 LEU A N 1
ATOM 762 C CA . LEU A 1 96 ? -10.171 -3.631 -2.545 1.00 96.81 96 LEU A CA 1
ATOM 763 C C . LEU A 1 96 ? -11.485 -3.718 -1.755 1.00 96.81 96 LEU A C 1
ATOM 765 O O . LEU A 1 96 ? -12.438 -3.023 -2.106 1.00 96.81 96 LEU A O 1
ATOM 769 N N . SER A 1 97 ? -11.550 -4.494 -0.668 1.00 95.88 97 SER A N 1
ATOM 770 C CA . SER A 1 97 ? -12.746 -4.555 0.189 1.00 95.88 97 SER A CA 1
ATOM 771 C C . SER A 1 97 ? -13.067 -3.224 0.883 1.00 95.88 97 SER A C 1
ATOM 773 O O . SER A 1 97 ? -14.236 -2.927 1.118 1.00 95.88 97 SER A O 1
ATOM 775 N N . PHE A 1 98 ? -12.050 -2.387 1.118 1.00 95.38 98 PHE A N 1
ATOM 776 C CA . PHE A 1 98 ? -12.182 -1.030 1.663 1.00 95.38 98 PHE A CA 1
ATOM 777 C C . PHE A 1 98 ? -12.337 0.045 0.571 1.00 95.38 98 PHE A C 1
ATOM 779 O O . PHE A 1 98 ? -12.206 1.239 0.836 1.00 95.38 98 PHE A O 1
ATOM 786 N N . ASN A 1 99 ? -12.636 -0.355 -0.672 1.00 93.44 99 ASN A N 1
ATOM 787 C CA . ASN A 1 99 ? -12.921 0.538 -1.800 1.00 93.44 99 ASN A CA 1
ATOM 788 C C . ASN A 1 99 ? -11.830 1.594 -2.068 1.00 93.44 99 ASN A C 1
ATOM 790 O O . ASN A 1 99 ? -12.137 2.735 -2.435 1.00 93.44 99 ASN A O 1
ATOM 794 N N . VAL A 1 100 ? -10.549 1.229 -1.921 1.00 95.31 100 VAL A N 1
ATOM 795 C CA . VAL A 1 100 ? -9.446 2.125 -2.301 1.00 95.31 100 VAL A CA 1
ATOM 796 C C . VAL A 1 100 ? -9.528 2.516 -3.781 1.00 95.31 100 VAL A C 1
ATOM 798 O O . VAL A 1 100 ? -10.070 1.810 -4.639 1.00 95.31 100 VAL A O 1
ATOM 801 N N . TYR A 1 101 ? -8.961 3.670 -4.113 1.00 94.62 101 TYR A N 1
ATOM 802 C CA . TYR A 1 101 ? -8.903 4.152 -5.480 1.00 94.62 101 TYR A CA 1
ATOM 803 C C . TYR A 1 101 ? -7.998 3.255 -6.332 1.00 94.62 101 TYR A C 1
ATOM 805 O O . TYR A 1 101 ? -6.777 3.264 -6.203 1.00 94.62 101 TYR A O 1
ATOM 813 N N . VAL A 1 102 ? -8.624 2.503 -7.239 1.00 95.06 102 VAL A N 1
ATOM 814 C CA . VAL A 1 102 ? -7.929 1.573 -8.143 1.00 95.06 102 VAL A CA 1
ATOM 815 C C . VAL A 1 102 ? -7.005 2.291 -9.136 1.00 95.06 102 VAL A C 1
ATOM 817 O O . VAL A 1 102 ? -5.926 1.791 -9.426 1.00 95.06 102 VAL A O 1
ATOM 820 N N . GLY A 1 103 ? -7.399 3.457 -9.661 1.00 93.62 103 GLY A N 1
ATOM 821 C CA . GLY A 1 103 ? -6.578 4.217 -10.612 1.00 93.62 103 GLY A CA 1
ATOM 822 C C . GLY A 1 103 ? -6.072 3.385 -11.795 1.00 93.62 103 GLY A C 1
ATOM 823 O O . GLY A 1 103 ? -6.856 2.756 -12.502 1.00 93.62 103 GLY A O 1
ATOM 824 N N . ASP A 1 104 ? -4.757 3.392 -11.997 1.00 94.06 104 ASP A N 1
ATOM 825 C CA . ASP A 1 104 ? -4.033 2.642 -13.025 1.00 94.06 104 ASP A CA 1
ATOM 826 C C . ASP A 1 104 ? -3.502 1.278 -12.534 1.00 94.06 104 ASP A C 1
ATOM 828 O O . ASP A 1 104 ? -2.723 0.630 -13.238 1.00 94.06 104 ASP A O 1
ATOM 832 N N . ALA A 1 105 ? -3.941 0.797 -11.363 1.00 97.00 105 ALA A N 1
ATOM 833 C CA . ALA A 1 105 ? -3.448 -0.440 -10.754 1.00 97.00 105 ALA A CA 1
ATOM 834 C C . ALA A 1 105 ? -3.576 -1.669 -11.664 1.00 97.00 105 ALA A C 1
ATOM 836 O O . ALA A 1 105 ? -2.686 -2.514 -11.664 1.00 97.00 105 ALA A O 1
ATOM 837 N N . LEU A 1 106 ? -4.624 -1.752 -12.494 1.00 97.62 106 LEU A N 1
ATOM 838 C CA . LEU A 1 106 ? -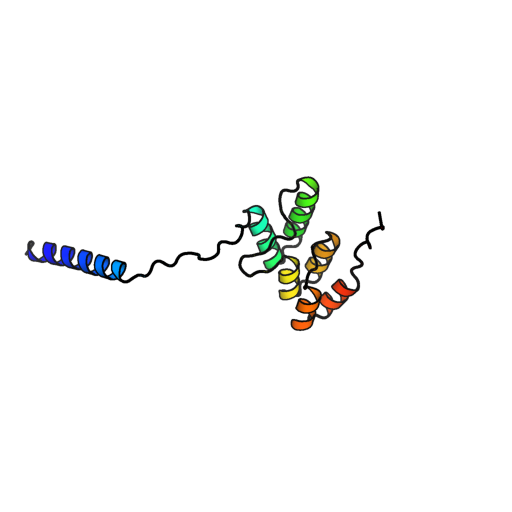4.771 -2.844 -13.463 1.00 97.62 106 LEU A CA 1
ATOM 839 C C . LEU A 1 106 ? -3.657 -2.827 -14.518 1.00 97.62 106 LEU A C 1
ATOM 841 O O . LEU A 1 106 ? -3.056 -3.861 -14.798 1.00 97.62 106 LEU A O 1
ATOM 845 N N . LEU A 1 107 ? -3.337 -1.653 -15.069 1.00 97.75 107 LEU A N 1
ATOM 846 C CA . LEU A 1 107 ? -2.228 -1.511 -16.014 1.00 97.75 107 LEU A CA 1
ATOM 847 C C . LEU A 1 107 ? -0.890 -1.823 -15.332 1.00 97.75 107 LEU A C 1
ATOM 849 O O . LEU A 1 107 ? -0.014 -2.450 -15.929 1.00 97.75 107 LEU A O 1
ATOM 853 N N . HIS A 1 108 ? -0.741 -1.413 -14.072 1.00 97.44 108 HIS A N 1
ATOM 854 C CA . HIS A 1 108 ? 0.435 -1.727 -13.275 1.00 97.44 108 HIS A CA 1
ATOM 855 C C . HIS A 1 108 ? 0.599 -3.242 -13.067 1.00 97.44 108 HIS A C 1
ATOM 857 O O . HIS A 1 108 ? 1.684 -3.760 -13.323 1.00 97.44 108 HIS A O 1
ATOM 863 N N . ALA A 1 109 ? -0.464 -3.950 -12.675 1.00 98.25 109 ALA A N 1
ATOM 864 C CA . ALA A 1 109 ? -0.458 -5.397 -12.464 1.00 98.25 109 ALA A CA 1
ATOM 865 C C . ALA A 1 109 ? -0.119 -6.168 -13.748 1.00 98.25 109 ALA A C 1
ATOM 867 O O . ALA A 1 109 ? 0.703 -7.078 -13.707 1.00 98.25 109 ALA A O 1
ATOM 868 N N . ILE A 1 110 ? -0.672 -5.753 -14.896 1.00 98.06 110 ILE A N 1
ATOM 869 C CA . ILE A 1 110 ? -0.346 -6.342 -16.206 1.00 98.06 110 ILE A CA 1
ATOM 870 C C . IL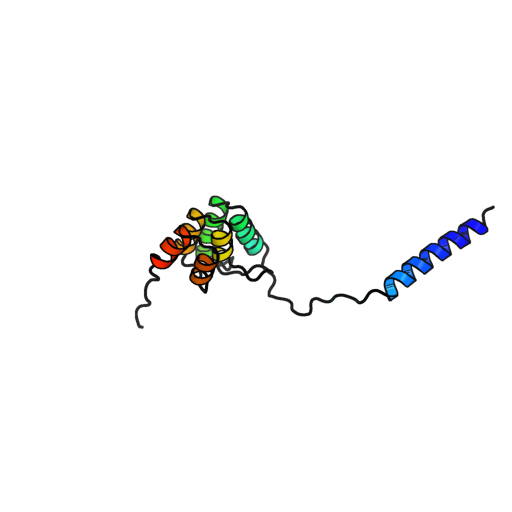E A 1 110 ? 1.138 -6.158 -16.527 1.00 98.06 110 ILE A C 1
ATOM 872 O O . ILE A 1 110 ? 1.812 -7.114 -16.893 1.00 98.06 110 ILE A O 1
ATOM 876 N N . ARG A 1 111 ? 1.672 -4.942 -16.361 1.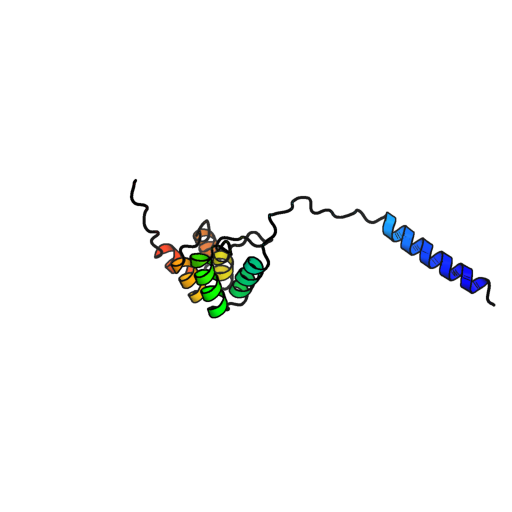00 97.94 111 ARG A N 1
ATOM 877 C CA . ARG A 1 111 ? 3.089 -4.644 -16.624 1.00 97.94 111 ARG A CA 1
ATOM 878 C C . ARG A 1 111 ? 4.043 -5.426 -15.715 1.00 97.94 111 ARG A C 1
ATOM 880 O O . ARG A 1 111 ? 5.187 -5.647 -16.098 1.00 97.94 111 ARG A O 1
ATOM 887 N N . LYS A 1 112 ? 3.593 -5.789 -14.514 1.00 96.81 112 LYS A N 1
ATOM 888 C CA . LYS A 1 112 ? 4.333 -6.621 -13.556 1.00 96.81 112 LYS A CA 1
ATOM 889 C C . LYS A 1 112 ? 4.064 -8.121 -13.728 1.00 96.81 112 LYS A C 1
ATOM 891 O O . LYS A 1 112 ? 4.681 -8.903 -13.024 1.00 96.81 112 LYS A O 1
ATOM 896 N N . GLU A 1 113 ? 3.166 -8.507 -14.636 1.00 97.81 113 GLU A N 1
ATOM 897 C CA . GLU A 1 113 ? 2.772 -9.898 -14.908 1.00 97.81 113 GLU A CA 1
ATOM 898 C C . GLU A 1 113 ? 2.178 -10.641 -13.691 1.00 97.81 113 GLU A C 1
ATOM 900 O O . GLU A 1 113 ? 2.195 -11.869 -13.616 1.00 97.81 113 GLU A O 1
ATOM 905 N N . VAL A 1 114 ? 1.575 -9.906 -12.749 1.00 98.00 114 VAL A N 1
ATOM 906 C CA . VAL A 1 114 ? 0.988 -10.479 -11.525 1.00 98.00 114 VAL A CA 1
ATOM 907 C C . VAL A 1 114 ? -0.434 -10.963 -11.808 1.00 98.00 114 VAL A C 1
ATOM 909 O O . VAL A 1 114 ? -1.410 -10.237 -11.608 1.00 98.00 114 VAL A O 1
ATOM 912 N N . VAL A 1 115 ? -0.562 -12.202 -12.287 1.00 97.69 115 VAL A N 1
ATOM 913 C CA . VAL A 1 115 ? -1.845 -12.779 -12.739 1.00 97.69 115 VAL A CA 1
ATOM 914 C C . VAL A 1 115 ? -2.921 -12.732 -11.650 1.00 97.69 115 VAL A C 1
ATOM 916 O O . VAL A 1 115 ? -4.031 -12.279 -11.917 1.00 97.69 115 VAL A O 1
ATOM 919 N N . GLY A 1 116 ? -2.586 -13.100 -10.408 1.00 97.75 116 GLY A N 1
ATOM 920 C CA . GLY A 1 116 ? -3.547 -13.074 -9.297 1.00 97.75 116 GLY A CA 1
ATOM 921 C C . GLY A 1 116 ? -4.092 -11.670 -9.016 1.00 97.75 116 GLY A C 1
ATOM 922 O O . GLY A 1 116 ? -5.291 -11.491 -8.829 1.00 97.75 116 GLY A O 1
ATOM 923 N N . ALA A 1 117 ? -3.241 -10.643 -9.078 1.00 98.06 117 ALA A N 1
ATOM 924 C CA . ALA A 1 117 ? -3.682 -9.259 -8.924 1.00 98.06 117 ALA A CA 1
ATOM 925 C C . ALA A 1 117 ? -4.605 -8.828 -10.073 1.00 98.06 117 ALA A C 1
ATOM 927 O O . ALA A 1 117 ? -5.610 -8.162 -9.834 1.00 98.06 117 ALA A O 1
ATOM 928 N N . VAL A 1 118 ? -4.294 -9.223 -11.313 1.00 98.12 118 VAL A N 1
ATOM 929 C CA . VAL A 1 118 ? -5.146 -8.945 -12.481 1.00 98.12 118 VAL A CA 1
ATOM 930 C C . VAL A 1 118 ? -6.525 -9.581 -12.309 1.00 98.12 118 VAL A C 1
ATOM 932 O O . VAL A 1 118 ? -7.530 -8.904 -12.517 1.00 98.12 118 VAL A O 1
ATOM 935 N N . GLU A 1 119 ? -6.593 -10.842 -11.882 1.00 97.50 119 GLU A N 1
ATOM 936 C CA . GLU A 1 119 ? -7.862 -11.532 -11.626 1.00 97.50 119 GLU A CA 1
ATOM 937 C C . GLU A 1 119 ? -8.687 -10.825 -10.546 1.00 97.50 119 GLU A C 1
ATOM 939 O O . GLU A 1 119 ? -9.868 -10.542 -10.760 1.00 97.50 119 GLU A O 1
ATOM 944 N N . LEU A 1 120 ? -8.068 -10.476 -9.415 1.00 97.56 120 LEU A N 1
ATOM 945 C CA . LEU A 1 120 ? -8.735 -9.749 -8.333 1.00 97.56 120 LEU A CA 1
ATOM 946 C C . LEU A 1 120 ? -9.272 -8.392 -8.795 1.00 97.56 120 LEU A C 1
ATOM 948 O O . LEU A 1 120 ? -10.423 -8.052 -8.522 1.00 97.56 120 LEU A O 1
ATOM 952 N N . LEU A 1 121 ? -8.469 -7.633 -9.543 1.00 96.50 121 LEU A N 1
ATOM 953 C CA . LEU A 1 121 ? -8.851 -6.317 -10.054 1.00 96.50 121 LEU A CA 1
ATOM 954 C C . LEU A 1 121 ? -9.978 -6.394 -11.094 1.00 96.50 121 LEU A C 1
ATOM 956 O O . LEU A 1 121 ? -10.860 -5.538 -11.087 1.00 96.50 121 LEU A O 1
ATOM 960 N N . LEU A 1 122 ? -9.981 -7.407 -11.967 1.00 95.19 122 LEU A N 1
ATOM 961 C CA . LEU A 1 122 ? -11.052 -7.620 -12.951 1.00 95.19 122 LEU A CA 1
ATOM 962 C C . LEU A 1 122 ? -12.360 -8.087 -12.300 1.00 95.19 122 LEU A C 1
ATOM 964 O O . LEU A 1 122 ? -13.444 -7.722 -12.759 1.00 95.19 122 LEU A O 1
ATOM 968 N N . ASN A 1 123 ? -12.267 -8.873 -11.227 1.00 93.81 123 ASN A N 1
ATOM 969 C CA . ASN A 1 123 ? -13.424 -9.360 -10.478 1.00 93.81 123 ASN A CA 1
ATOM 970 C C . ASN A 1 123 ? -13.978 -8.326 -9.487 1.00 93.81 123 ASN A C 1
ATOM 972 O O . ASN A 1 123 ? -15.114 -8.462 -9.020 1.00 93.81 123 ASN A O 1
ATOM 976 N N . HIS A 1 124 ? -13.217 -7.273 -9.183 1.00 91.81 124 HIS A N 1
ATOM 977 C CA . HIS A 1 124 ? -13.653 -6.199 -8.305 1.00 91.81 124 HIS A CA 1
ATOM 978 C C . HIS A 1 124 ? -14.717 -5.323 -8.984 1.00 91.81 124 HIS A C 1
ATOM 980 O O . HIS A 1 124 ? -14.435 -4.379 -9.725 1.00 91.81 124 HIS A O 1
ATOM 986 N N . LYS A 1 125 ? -15.988 -5.624 -8.705 1.00 79.81 125 LYS A N 1
ATOM 987 C CA . LYS A 1 125 ? -17.114 -4.781 -9.109 1.00 79.81 125 LYS A CA 1
ATOM 988 C C . LYS A 1 125 ? -17.195 -3.584 -8.174 1.00 79.81 125 LYS A C 1
ATOM 990 O O . LYS A 1 125 ? -17.679 -3.714 -7.052 1.00 79.81 125 LYS A O 1
ATOM 995 N N . LYS A 1 126 ? -16.807 -2.400 -8.654 1.00 66.31 126 LYS A N 1
ATOM 996 C CA . LYS A 1 126 ? -17.244 -1.168 -7.989 1.00 66.31 126 LYS A CA 1
ATOM 997 C C . LYS A 1 126 ? -18.776 -1.167 -7.954 1.00 66.31 126 LYS A C 1
ATOM 999 O O . LYS A 1 126 ? -19.375 -1.476 -8.994 1.00 66.31 126 LYS A O 1
ATOM 1004 N N . PRO A 1 127 ? -19.421 -0.820 -6.824 1.00 58.19 127 PRO A N 1
ATOM 1005 C CA . PRO A 1 127 ? -20.849 -0.547 -6.821 1.00 58.19 127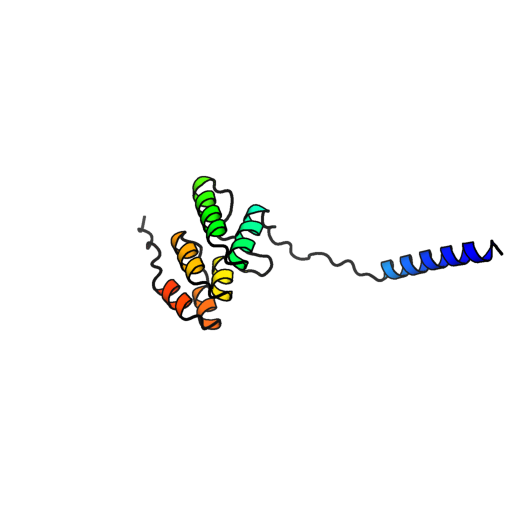 PRO A CA 1
ATOM 1006 C C . PRO A 1 127 ? -21.065 0.551 -7.858 1.00 58.19 127 PRO A C 1
ATOM 1008 O O . PRO A 1 127 ? -20.595 1.679 -7.717 1.00 58.19 127 PRO A O 1
ATOM 1011 N N . SER A 1 128 ? -21.632 0.159 -8.994 1.00 53.72 128 SER A N 1
ATOM 1012 C CA . SER A 1 128 ? -21.864 1.059 -10.111 1.00 53.72 128 SER A CA 1
ATOM 1013 C C . SER A 1 128 ? -22.836 2.094 -9.579 1.00 53.72 128 SER A C 1
ATOM 1015 O O . SER A 1 128 ? -23.949 1.719 -9.222 1.00 53.72 128 SER A O 1
ATOM 1017 N N . GLY A 1 129 ? -22.375 3.337 -9.421 1.00 52.78 129 GLY A N 1
ATOM 1018 C CA . GLY A 1 129 ? -23.157 4.401 -8.809 1.00 52.78 129 GLY A CA 1
ATOM 1019 C C . GLY A 1 129 ? -24.571 4.402 -9.371 1.00 52.78 129 GLY A C 1
ATOM 1020 O O . GLY A 1 129 ? -24.766 4.469 -10.589 1.00 52.78 129 GLY A O 1
ATOM 1021 N N . GLU A 1 130 ? -25.545 4.271 -8.475 1.00 44.69 130 GLU A N 1
ATOM 1022 C CA . GLU A 1 130 ? -26.920 4.613 -8.778 1.00 44.69 130 GLU A CA 1
ATOM 1023 C C . GLU A 1 130 ? -26.901 6.018 -9.379 1.00 44.69 130 GLU A C 1
ATOM 1025 O O . GLU A 1 130 ? -26.337 6.953 -8.809 1.00 44.69 130 GLU A O 1
ATOM 1030 N N . LYS A 1 131 ? -27.451 6.139 -10.587 1.00 46.22 131 LYS A N 1
ATOM 1031 C CA . LYS A 1 131 ? -27.727 7.430 -11.205 1.00 46.22 131 LYS A CA 1
ATOM 1032 C C . LYS A 1 131 ? -28.703 8.163 -10.276 1.00 46.22 131 LYS A C 1
ATOM 1034 O O . LYS A 1 131 ? -29.880 7.810 -10.269 1.00 46.22 131 LYS A O 1
ATOM 1039 N N . GLN A 1 132 ? -28.217 9.123 -9.494 1.00 38.44 132 GLN A N 1
ATOM 1040 C CA . GLN A 1 132 ? -29.039 10.164 -8.871 1.00 38.44 132 GLN A CA 1
ATOM 1041 C C . GLN A 1 132 ? -28.869 11.457 -9.657 1.00 38.44 132 GLN A C 1
ATOM 1043 O O . GLN A 1 132 ? -27.711 11.781 -10.006 1.00 38.44 132 GLN A O 1
#

Mean predicted aligned error: 11.33 Å

Sequence (132 aa):
MMILKVLSNLNDSVEDRARRKDRIPLRIVRAESELSHSEKAYLNAVEKGDYASVKKALEEAEIYFKININCIDPLGRTALLIAIENENLELIELLLSFNVYVGDALLHAIRKEVVGAVELLLNHKKPSGEKQ

Foldseek 3Di:
DPPVVVVVVVVVVVVVVVVVVPDDDDDPPDDDDDADPLQVVLLVCLLVVVPVSVLVSLVCCVVPVPHDQQDADPVRDHSLLSNLVVLPLVSNLSSLVSVHDCPCVLVSNVVVVSVSSNVSVVPRDDPPDDDD

Radius of gyration: 24.73 Å; Cα contacts (8 Å, |Δi|>4): 103; chains: 1; bounding box: 86×42×37 Å

Organism: Mycteria americana (NCBI:txid33587)

Secondary structure (DSSP, 8-state):
--HHHHHHHHHHHHHHHHHHHT-PPP--SS-PPPPPHHHHHHHHHHHTT-HHHHHHHHHHHHHH--S-TT-B-TTS-BHHHHHHHTT-HHHHHHHHHTT---TTHHHHHHHTT-HHHHHHHHH---------

Solvent-accessible surface area (backbone atoms only — not comparable to full-atom values): 8150 Å² total; per-residue (Å²): 139,62,74,70,62,57,56,54,60,53,49,59,57,48,55,61,53,51,63,56,72,76,53,78,84,88,69,84,89,73,81,72,87,78,71,49,74,67,41,49,52,43,46,51,25,42,70,71,64,37,58,70,61,37,52,51,53,53,57,48,22,75,77,66,66,78,43,66,81,72,46,61,48,102,85,74,42,35,49,65,48,45,19,52,76,67,67,35,57,70,54,41,53,52,46,55,75,70,65,51,80,60,86,63,43,61,62,51,24,58,78,67,66,40,60,70,53,40,53,54,57,73,67,56,74,69,80,73,74,77,89,124

pLDDT: mean 84.64, std 17.59, range [38.44, 98.56]

Nearest PDB structures (foldseek):
  8gvx-assembly1_B  TM=9.389E-01  e=5.506E-11  Homo sapiens
  7e4t-assembly1_A  TM=9.355E-01  e=9.404E-11  Homo sapiens
  8wpn-assembly1_A  TM=8.920E-01  e=2.467E-11  Homo sapiens
  7wdb-assembly1_A  TM=9.363E-01  e=2.894E-10  Homo sapiens
  7d4p-assembly1_A  TM=9.279E-01  e=3.585E-10  Homo sapiens

InterPro domains:
  IPR002110 Ankyrin repeat [PF12796] (45-124)
  IPR002153 Transient rece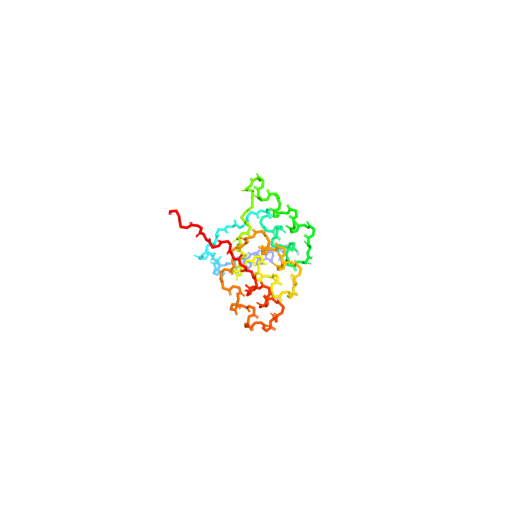ptor potential channel, canonical [PTHR10117] (11-131)
  IPR036770 Ankyrin repeat-containing domain superfamily [G3DSA:1.25.40.20] (12-128)
  IPR036770 Ankyrin repeat-containing domain superfamily [SSF48403] (44-124)